Protein AF-0000000074027059 (afdb_homodimer)

Radius of gyration: 12.78 Å; Cα contacts (8 Å, |Δi|>4): 153; chains: 2; bounding box: 21×34×30 Å

Foldseek 3Di:
DDPPVQKDWDDDPLDIDIDGHDDPDDDPVSVVVSVVVVVVRVCCSPPVD/DDPPVQKDWDDDPLDIDIDGHDDPDDDPVSVVVSVVVVVVSVCCSPPVD

Organism: NCBI:txid312168

pLDDT: mean 86.89, std 13.3, range [40.19, 96.88]

Sequence (98 aa):
MTKESNVVYDVSNKVGWIKLNRPQALNAWIVNIELDSFFKVMFFILFRTMTKESNVVYDVSNKVGWIKLNRPQALNAWIVNIELDSFFKVMFFILFRT

Solvent-accessible surface area (backbone atoms only — not comparable to full-atom values): 5583 Å² total; per-residue (Å²): 119,70,78,56,87,43,40,43,62,50,79,54,97,48,29,24,39,39,38,37,40,52,61,96,65,96,41,75,64,58,53,50,51,49,50,50,50,52,51,51,43,52,46,42,36,70,65,74,88,114,63,78,52,88,45,37,40,51,50,78,54,98,48,31,24,39,39,38,39,41,53,63,96,64,96,42,74,65,58,53,49,50,49,49,51,51,50,52,51,44,50,46,41,36,70,64,73,88

Structure (mmCIF, N/CA/C/O backbone):
data_AF-0000000074027059-model_v1
#
loop_
_entity.id
_entity.type
_entity.pdbx_description
1 polymer 'Enoyl-CoA hydratase/isomerase'
#
loop_
_atom_site.group_PDB
_atom_site.id
_atom_site.type_symbol
_atom_site.label_atom_id
_atom_site.label_alt_id
_atom_site.label_comp_id
_atom_site.label_asym_id
_atom_site.label_entity_id
_atom_site.label_seq_id
_atom_site.pdbx_PDB_ins_code
_atom_site.Cartn_x
_atom_site.Cartn_y
_atom_site.Cartn_z
_atom_site.occupancy
_atom_site.B_iso_or_equiv
_atom_site.auth_seq_id
_atom_site.auth_comp_id
_atom_site.auth_asym_id
_atom_site.auth_atom_id
_atom_site.pdbx_PDB_model_num
ATOM 1 N N . MET A 1 1 ? -5.023 -6.348 14.164 1 40.19 1 MET A N 1
ATOM 2 C CA . MET A 1 1 ? -5.676 -5.211 13.516 1 40.19 1 MET A CA 1
ATOM 3 C C . MET A 1 1 ? -5.133 -3.891 14.062 1 40.19 1 MET A C 1
ATOM 5 O O . MET A 1 1 ? -5.188 -3.643 15.266 1 40.19 1 MET A O 1
ATOM 9 N N . THR A 1 2 ? -4 -3.459 13.617 1 48 2 THR A N 1
ATOM 10 C CA . THR A 1 2 ? -3.271 -2.369 14.258 1 48 2 THR A CA 1
ATOM 11 C C . THR A 1 2 ? -4.133 -1.112 14.336 1 48 2 THR A C 1
ATOM 13 O O . THR A 1 2 ? -4.977 -0.875 13.461 1 48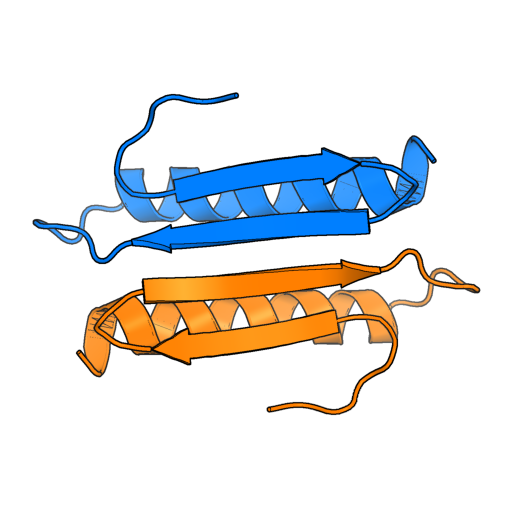 2 THR A O 1
ATOM 16 N N . LYS A 1 3 ? -4.422 -0.571 15.523 1 49.94 3 LYS A N 1
ATOM 17 C CA . LYS A 1 3 ? -5.102 0.637 15.977 1 49.94 3 LYS A CA 1
ATOM 18 C C . LYS A 1 3 ? -4.496 1.884 15.344 1 49.94 3 LYS A C 1
ATOM 20 O O . LYS A 1 3 ? -4.762 3.004 15.781 1 49.94 3 LYS A O 1
ATOM 25 N N . GLU A 1 4 ? -3.316 1.853 14.586 1 57.78 4 GLU A N 1
ATOM 26 C CA . GLU A 1 4 ? -2.768 3.18 14.336 1 57.78 4 GLU A CA 1
ATOM 27 C C . GLU A 1 4 ? -3.689 3.992 13.422 1 57.78 4 GLU A C 1
ATOM 29 O O . GLU A 1 4 ? -4.211 3.471 12.438 1 57.78 4 GLU A O 1
ATOM 34 N N . SER A 1 5 ? -4.23 5.125 13.875 1 75.38 5 SER A N 1
ATOM 35 C CA . SER A 1 5 ? -5.312 5.98 13.398 1 75.38 5 SER A CA 1
ATOM 36 C C . SER A 1 5 ? -5.113 6.348 11.93 1 75.38 5 SER A C 1
ATOM 38 O O . SER A 1 5 ? -6.082 6.574 11.203 1 75.38 5 SER A O 1
ATOM 40 N N . ASN A 1 6 ? -3.807 6.18 11.359 1 89.25 6 ASN A N 1
ATOM 41 C CA . ASN A 1 6 ? -3.598 6.703 10.008 1 89.25 6 ASN A CA 1
ATOM 42 C C . ASN A 1 6 ? -3.68 5.598 8.961 1 89.25 6 ASN A C 1
ATOM 44 O O . ASN A 1 6 ? -3.764 5.875 7.766 1 89.25 6 ASN A O 1
ATOM 48 N N . VAL A 1 7 ? -3.641 4.312 9.445 1 93.12 7 VAL A N 1
ATOM 49 C CA . VAL A 1 7 ? -3.688 3.191 8.508 1 93.12 7 VAL A CA 1
ATOM 50 C C . VAL A 1 7 ? -4.445 2.025 9.141 1 93.12 7 VAL A C 1
ATOM 52 O O . VAL A 1 7 ? -4.23 1.693 10.305 1 93.12 7 VAL A O 1
ATOM 55 N N . VAL A 1 8 ? -5.32 1.466 8.461 1 93.81 8 VAL A N 1
ATOM 56 C CA . VAL A 1 8 ? -6.047 0.252 8.82 1 93.81 8 VAL A CA 1
ATOM 57 C C . VAL A 1 8 ? -5.965 -0.755 7.672 1 93.81 8 VAL A C 1
ATOM 59 O O . VAL A 1 8 ? -6.07 -0.382 6.504 1 93.81 8 VAL A O 1
ATOM 62 N N . TYR A 1 9 ? -5.695 -2.088 7.973 1 95.69 9 TYR A N 1
ATOM 63 C CA . TYR A 1 9 ? -5.668 -3.096 6.918 1 95.69 9 TYR A CA 1
ATOM 64 C C . TYR A 1 9 ? -6.348 -4.383 7.375 1 95.69 9 TYR A C 1
ATOM 66 O O . TYR A 1 9 ? -6.504 -4.613 8.578 1 95.69 9 TYR A O 1
ATOM 74 N N . ASP A 1 10 ? -6.781 -5.117 6.402 1 93.44 10 ASP A N 1
ATOM 75 C CA . ASP A 1 10 ? -7.395 -6.422 6.629 1 93.44 10 ASP A CA 1
ATOM 76 C C . ASP A 1 10 ? -7.074 -7.387 5.488 1 93.44 10 ASP A C 1
ATOM 78 O O . ASP A 1 10 ? -6.863 -6.961 4.352 1 93.44 10 ASP A O 1
ATOM 82 N N . VAL A 1 11 ? -6.98 -8.742 5.898 1 93.81 11 VAL A N 1
ATOM 83 C CA . VAL A 1 11 ? -6.805 -9.797 4.906 1 93.81 11 VAL A CA 1
ATOM 84 C C . VAL A 1 11 ? -7.863 -10.883 5.105 1 93.81 11 VAL A C 1
ATOM 86 O O . VAL A 1 11 ? -7.957 -11.477 6.184 1 93.81 11 VAL A O 1
ATOM 89 N N . SER A 1 12 ? -8.664 -10.961 4.039 1 91.81 12 SER A N 1
ATOM 90 C CA . SER A 1 12 ? -9.695 -11.984 4.094 1 91.81 12 SER A CA 1
ATOM 91 C C . SER A 1 12 ? -9.906 -12.633 2.73 1 91.81 12 SER A C 1
ATOM 93 O O . SER A 1 12 ? -9.93 -11.945 1.708 1 91.81 12 SER A O 1
ATOM 95 N N . ASN A 1 13 ? -10.188 -14.055 2.648 1 90.19 13 ASN A N 1
ATOM 96 C CA . ASN A 1 13 ? -10.492 -14.789 1.428 1 90.19 13 ASN A CA 1
ATOM 97 C C . ASN A 1 13 ? -9.508 -14.453 0.311 1 90.19 13 ASN A C 1
ATOM 99 O O . ASN A 1 13 ? -9.914 -14.195 -0.824 1 90.19 13 ASN A O 1
ATOM 103 N N . LYS A 1 14 ? -8.234 -14.25 0.585 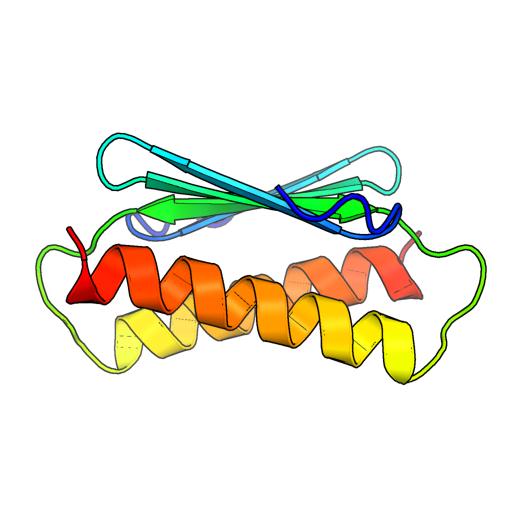1 88.5 14 LYS A N 1
ATOM 104 C CA . LYS A 1 14 ? -7.172 -14 -0.385 1 88.5 14 LYS A CA 1
ATOM 105 C C . LYS A 1 14 ? -7.254 -12.586 -0.94 1 88.5 14 LYS A C 1
ATOM 107 O O . LYS A 1 14 ? -6.832 -12.328 -2.07 1 88.5 14 LYS A O 1
ATOM 112 N N . VAL A 1 15 ? -7.961 -11.812 -0.234 1 94.06 15 VAL A N 1
ATOM 113 C CA . VAL A 1 15 ? -8.078 -10.406 -0.621 1 94.06 15 VAL A CA 1
ATOM 114 C C . VAL A 1 15 ? -7.527 -9.516 0.492 1 94.06 15 VAL A C 1
ATOM 116 O O . VAL A 1 15 ? -7.824 -9.734 1.67 1 94.06 15 VAL A O 1
ATOM 119 N N . GLY A 1 16 ? -6.637 -8.594 0.115 1 96 16 GLY A N 1
ATOM 120 C CA . GLY A 1 16 ? -6.102 -7.613 1.051 1 96 16 GLY A CA 1
ATOM 121 C C . GLY A 1 16 ? -6.699 -6.23 0.877 1 96 16 GLY A C 1
ATOM 122 O O . GLY A 1 16 ? -6.859 -5.754 -0.248 1 96 16 GLY A O 1
ATOM 123 N N . TRP A 1 17 ? -7.051 -5.617 2.084 1 96.19 17 TRP A N 1
ATOM 124 C CA . TRP A 1 17 ? -7.574 -4.254 2.098 1 96.19 17 TRP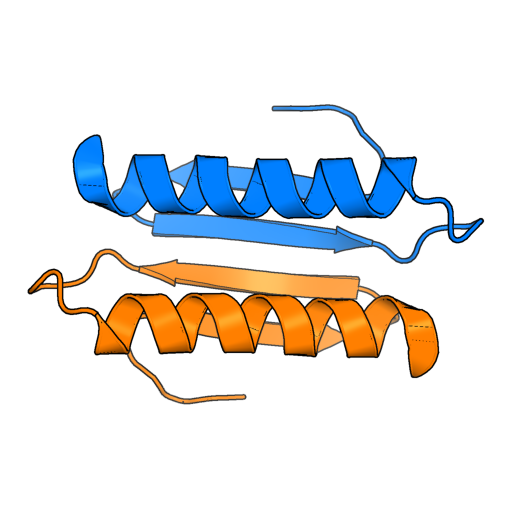 A CA 1
ATOM 125 C C . TRP A 1 17 ? -6.695 -3.342 2.943 1 96.19 17 TRP A C 1
ATOM 127 O O . TRP A 1 17 ? -6.254 -3.727 4.031 1 96.19 17 TRP A O 1
ATOM 137 N N . ILE A 1 18 ? -6.418 -2.139 2.348 1 96.81 18 ILE A N 1
ATOM 138 C CA . ILE A 1 18 ? -5.672 -1.14 3.102 1 96.81 18 ILE A CA 1
ATOM 139 C C . ILE A 1 18 ? -6.387 0.206 3.027 1 96.81 18 ILE A C 1
ATOM 141 O O . ILE A 1 18 ? -6.746 0.667 1.942 1 96.81 18 ILE A O 1
ATOM 145 N N . LYS A 1 19 ? -6.605 0.765 4.199 1 96.88 19 LYS A N 1
ATOM 146 C CA . LYS A 1 19 ? -7.172 2.105 4.309 1 96.88 19 LYS A CA 1
ATOM 147 C C . LYS A 1 19 ? -6.148 3.094 4.859 1 96.88 19 LYS A C 1
ATOM 149 O O . LYS A 1 19 ? -5.547 2.85 5.906 1 96.88 19 LYS A O 1
ATOM 154 N N . LEU A 1 20 ? -6.004 4.203 4.176 1 95.44 20 LEU A N 1
ATOM 155 C CA . LEU A 1 20 ? -5.098 5.262 4.602 1 95.44 20 LEU A CA 1
ATOM 156 C C . LEU A 1 20 ? -5.867 6.539 4.926 1 95.44 20 LEU A C 1
ATOM 158 O O . LEU A 1 20 ? -6.633 7.035 4.09 1 95.44 20 LEU A O 1
ATOM 162 N N . ASN A 1 21 ? -5.652 6.973 6.082 1 93.19 21 ASN A N 1
ATOM 163 C CA . ASN A 1 21 ? -6.238 8.25 6.477 1 93.19 21 ASN A CA 1
ATOM 164 C C . ASN A 1 21 ? -5.211 9.375 6.426 1 93.19 21 ASN A C 1
ATOM 166 O O . ASN A 1 21 ? -4.02 9.148 6.633 1 93.19 21 ASN A O 1
ATOM 170 N N . ARG A 1 22 ? -5.773 10.516 6.203 1 89.44 22 ARG A N 1
ATOM 171 C CA . ARG A 1 22 ? -4.867 11.656 6.184 1 89.44 22 ARG A CA 1
ATOM 172 C C . ARG A 1 22 ? -4.328 11.953 7.582 1 89.44 22 ARG A C 1
ATOM 174 O O . ARG A 1 22 ? -5.098 12.203 8.508 1 89.44 22 ARG A O 1
ATOM 181 N N . PRO A 1 23 ? -3.027 12.008 7.582 1 83.56 23 PRO A N 1
ATOM 182 C CA . PRO A 1 23 ? -2.451 12.266 8.906 1 83.56 23 PRO A CA 1
ATOM 183 C C . PRO A 1 23 ? -2.504 13.75 9.289 1 83.56 23 PRO A C 1
ATOM 185 O O . PRO A 1 23 ? -2.57 14.609 8.406 1 83.56 23 PRO A O 1
ATOM 188 N N . GLN A 1 24 ? -2.623 13.969 10.664 1 81.56 24 GLN A N 1
ATOM 189 C CA . GLN A 1 24 ? -2.605 15.352 11.133 1 81.56 24 GLN A CA 1
ATOM 190 C C . GLN A 1 24 ? -1.243 15.992 10.883 1 81.56 24 GLN A C 1
ATOM 192 O O . GLN A 1 24 ? -1.159 17.188 10.602 1 81.56 24 GLN A O 1
ATOM 197 N N . ALA A 1 25 ? -0.13 15.195 11.055 1 79.75 25 ALA A N 1
ATOM 198 C CA . ALA A 1 25 ? 1.238 15.648 10.805 1 79.75 25 ALA A CA 1
ATOM 199 C C . ALA A 1 25 ? 2.006 14.625 9.969 1 79.75 25 ALA A C 1
ATOM 201 O O . ALA A 1 25 ? 1.783 13.422 10.086 1 79.75 25 ALA A O 1
ATOM 202 N N . LEU A 1 26 ? 2.721 15.242 8.961 1 77.06 26 LEU A N 1
ATOM 203 C CA . LEU A 1 26 ? 3.576 14.367 8.172 1 77.06 26 LEU A CA 1
ATOM 204 C C . LEU A 1 26 ? 4.855 14.031 8.93 1 77.06 26 LEU A C 1
ATOM 206 O O . LEU A 1 26 ? 5.645 14.922 9.25 1 77.06 26 LEU A O 1
ATOM 210 N N . ASN A 1 27 ? 4.855 12.938 9.469 1 85.31 27 ASN A N 1
ATOM 211 C CA . ASN A 1 27 ? 6.062 12.43 10.117 1 85.31 27 ASN A CA 1
ATOM 212 C C . ASN A 1 27 ? 6.512 11.109 9.508 1 85.31 27 ASN A C 1
ATOM 214 O O . ASN A 1 27 ? 5.695 10.336 9 1 85.31 27 ASN A O 1
ATOM 218 N N . ALA A 1 28 ? 7.934 11.031 9.492 1 89.44 28 ALA A N 1
ATOM 219 C CA . ALA A 1 28 ? 8.516 9.852 8.867 1 89.44 28 ALA A CA 1
ATOM 220 C C . ALA A 1 28 ? 7.98 8.57 9.5 1 89.44 28 ALA A C 1
ATOM 222 O O . ALA A 1 28 ? 7.93 7.523 8.852 1 89.44 28 ALA A O 1
ATOM 223 N N . TRP A 1 29 ? 7.559 8.672 10.664 1 89.56 29 TRP A N 1
ATOM 224 C CA . TRP A 1 29 ? 7.062 7.508 11.383 1 89.56 29 TRP A CA 1
ATOM 225 C C . TRP A 1 29 ? 5.758 7.004 10.773 1 89.56 29 TRP A C 1
ATOM 227 O O . TRP A 1 29 ? 5.586 5.801 10.562 1 89.56 29 TRP A O 1
ATOM 237 N N . ILE A 1 30 ? 4.926 7.977 10.414 1 88.12 30 ILE A N 1
ATOM 238 C CA . ILE A 1 30 ? 3.629 7.633 9.844 1 88.12 30 ILE A CA 1
ATOM 239 C C . ILE A 1 30 ? 3.828 6.953 8.492 1 88.12 30 ILE A C 1
ATOM 241 O O . ILE A 1 30 ? 3.238 5.902 8.219 1 88.12 30 ILE A O 1
ATOM 245 N N . VAL A 1 31 ? 4.73 7.434 7.762 1 89.25 31 VAL A N 1
ATOM 246 C CA . VAL A 1 31 ? 5.027 6.883 6.445 1 89.25 31 VAL A CA 1
ATOM 247 C C . VAL A 1 31 ? 5.566 5.461 6.59 1 89.25 31 VAL A C 1
ATOM 249 O O . VAL A 1 31 ? 5.191 4.566 5.828 1 89.25 31 VAL A O 1
ATOM 252 N N . ASN A 1 32 ? 6.414 5.336 7.562 1 92.69 32 ASN A N 1
ATOM 253 C CA . ASN A 1 32 ? 6.992 4.02 7.801 1 92.69 32 ASN A CA 1
ATOM 254 C C . ASN A 1 32 ? 5.918 2.994 8.164 1 92.69 32 ASN A C 1
ATOM 256 O O . ASN A 1 32 ? 5.961 1.854 7.699 1 92.69 32 ASN A O 1
ATOM 260 N N . ILE A 1 33 ? 5.035 3.459 8.945 1 92.5 33 ILE A N 1
ATOM 261 C CA . ILE A 1 33 ? 3.969 2.561 9.375 1 92.5 33 ILE A CA 1
ATOM 262 C C . ILE A 1 33 ? 3.1 2.18 8.172 1 92.5 33 ILE A C 1
ATOM 264 O O . ILE A 1 33 ? 2.725 1.016 8.016 1 92.5 33 ILE A O 1
ATOM 268 N N . GLU A 1 34 ? 2.801 3.154 7.32 1 94.56 34 GLU A N 1
ATOM 269 C CA . GLU A 1 34 ? 1.99 2.893 6.137 1 94.56 34 GLU A CA 1
ATOM 270 C C . GLU A 1 34 ? 2.686 1.914 5.195 1 94.56 34 GLU A C 1
ATOM 272 O O . GLU A 1 34 ? 2.066 0.97 4.699 1 94.56 34 GLU A O 1
ATOM 277 N N . LEU A 1 35 ? 3.934 2.072 5.059 1 95.19 35 LEU A N 1
ATOM 278 C CA . LEU A 1 35 ? 4.719 1.188 4.203 1 95.19 35 LEU A CA 1
ATOM 279 C C . LEU A 1 35 ? 4.766 -0.223 4.777 1 95.19 35 LEU A C 1
ATOM 281 O O . LEU A 1 35 ? 4.566 -1.2 4.051 1 95.19 35 LEU A O 1
ATOM 285 N N . ASP A 1 36 ? 5.02 -0.325 5.965 1 96.12 36 ASP A N 1
ATOM 286 C CA . ASP A 1 36 ? 5.086 -1.621 6.633 1 96.12 36 ASP A CA 1
ATOM 287 C C . ASP A 1 36 ? 3.764 -2.373 6.512 1 96.12 36 ASP A C 1
ATOM 289 O O . ASP A 1 36 ? 3.75 -3.57 6.219 1 96.12 36 ASP A O 1
ATOM 293 N N . SER A 1 37 ? 2.693 -1.6 6.68 1 95.75 37 SER A N 1
ATOM 294 C CA . SER A 1 37 ? 1.366 -2.201 6.586 1 95.75 37 SER A CA 1
ATOM 295 C C . SER A 1 37 ? 1.092 -2.711 5.176 1 95.75 37 SER A C 1
ATOM 297 O O . SER A 1 37 ? 0.541 -3.801 5 1 95.75 37 SER A O 1
ATOM 299 N N . PHE A 1 38 ? 1.567 -1.948 4.156 1 96.44 38 PHE A N 1
ATOM 300 C CA . PHE A 1 38 ? 1.434 -2.346 2.758 1 96.44 38 PHE A CA 1
ATOM 301 C C . PHE A 1 38 ? 2.189 -3.643 2.49 1 96.44 38 PHE A C 1
ATOM 303 O O . PHE A 1 38 ? 1.638 -4.578 1.909 1 96.44 38 PHE A O 1
ATOM 310 N N . PHE A 1 39 ? 3.342 -3.787 2.986 1 96.5 39 PHE A N 1
ATOM 311 C CA . PHE A 1 39 ? 4.168 -4.961 2.738 1 96.5 39 PHE A CA 1
ATOM 312 C C . PHE A 1 39 ? 3.621 -6.176 3.48 1 96.5 39 PHE A C 1
ATOM 314 O O . PHE A 1 39 ? 3.678 -7.297 2.973 1 96.5 39 PHE A O 1
ATOM 321 N N . LYS A 1 40 ? 3.131 -5.875 4.66 1 95.56 40 LYS A N 1
ATOM 322 C CA . LYS A 1 40 ? 2.525 -6.965 5.418 1 95.56 40 LYS A CA 1
ATOM 323 C C . LYS A 1 40 ? 1.329 -7.555 4.676 1 95.56 40 LYS A C 1
ATOM 325 O O . LYS A 1 40 ? 1.196 -8.773 4.57 1 95.56 40 LYS A O 1
ATOM 330 N N . VAL A 1 41 ? 0.471 -6.711 4.141 1 96.12 41 VAL A N 1
ATOM 331 C CA . VAL A 1 41 ? -0.713 -7.145 3.404 1 96.12 41 VAL A CA 1
ATOM 332 C C . VAL A 1 41 ? -0.292 -7.867 2.127 1 96.12 41 VAL A C 1
ATOM 334 O O . VAL A 1 41 ? -0.83 -8.93 1.801 1 96.12 41 VAL A O 1
ATOM 337 N N . MET A 1 42 ? 0.734 -7.309 1.436 1 94.88 42 MET A N 1
ATOM 338 C CA . MET A 1 42 ? 1.259 -7.93 0.222 1 94.88 42 MET A CA 1
ATOM 339 C C . MET A 1 42 ? 1.796 -9.328 0.514 1 94.88 42 MET A C 1
ATOM 341 O O . MET A 1 42 ? 1.545 -10.266 -0.246 1 94.88 42 MET A O 1
ATOM 345 N N . PHE A 1 43 ? 2.461 -9.438 1.575 1 93.81 43 PHE A N 1
ATOM 346 C CA . PHE A 1 43 ? 3.072 -10.711 1.96 1 93.81 43 PHE A CA 1
ATOM 347 C C . PHE A 1 43 ? 2.006 -11.766 2.219 1 93.81 43 PHE A C 1
ATOM 349 O O . PHE A 1 43 ? 2.145 -12.914 1.791 1 93.81 43 PHE A O 1
ATOM 356 N N . PHE A 1 44 ? 1.009 -11.328 2.896 1 93.56 44 PHE A N 1
ATOM 357 C CA . PHE A 1 44 ? -0.054 -12.266 3.238 1 93.56 44 PHE A CA 1
ATOM 358 C C . PHE A 1 44 ? -0.75 -12.773 1.982 1 93.56 44 PHE A C 1
ATOM 360 O O . PHE A 1 44 ? -1.05 -13.961 1.871 1 93.56 44 PHE A O 1
ATOM 367 N N . ILE A 1 45 ? -0.944 -11.891 1.036 1 91.88 45 ILE A N 1
ATOM 368 C CA . ILE A 1 45 ? -1.669 -12.211 -0.188 1 91.88 45 ILE A CA 1
ATOM 369 C C . ILE A 1 45 ? -0.819 -13.133 -1.063 1 91.88 45 ILE A C 1
ATOM 371 O O . ILE A 1 45 ? -1.344 -14.031 -1.72 1 91.88 45 ILE A O 1
ATOM 375 N N . LEU A 1 46 ? 0.477 -12.93 -1.048 1 87.25 46 LEU A N 1
ATOM 376 C CA . LEU A 1 46 ? 1.371 -13.656 -1.942 1 87.25 46 LEU A CA 1
ATOM 377 C 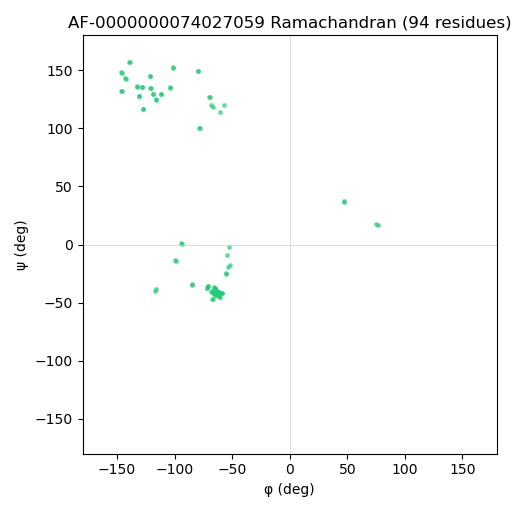C . LEU A 1 46 ? 1.747 -15.016 -1.351 1 87.25 46 LEU A C 1
ATOM 379 O O . LEU A 1 46 ? 1.894 -16 -2.082 1 87.25 46 LEU A O 1
ATOM 383 N N . PHE A 1 47 ? 1.862 -15.047 -0.071 1 85.88 47 PHE A N 1
ATOM 384 C CA . PHE A 1 47 ? 2.473 -16.25 0.472 1 85.88 47 PHE A CA 1
ATOM 385 C C . PHE A 1 47 ? 1.484 -17.016 1.349 1 85.88 47 PHE A C 1
ATOM 387 O O . PHE A 1 47 ? 1.694 -18.188 1.657 1 85.88 47 PHE A O 1
ATOM 394 N N . ARG A 1 48 ? 0.67 -16.359 2.119 1 73.69 48 ARG A N 1
ATOM 395 C CA . ARG A 1 48 ? -0.122 -17.078 3.113 1 73.69 48 ARG A CA 1
ATOM 396 C C . ARG A 1 48 ? -1.505 -17.422 2.57 1 73.69 48 ARG A C 1
ATOM 398 O O . ARG A 1 48 ? -2.348 -17.953 3.295 1 73.69 48 ARG A O 1
ATOM 405 N N . THR A 1 49 ? -1.724 -17.016 1.271 1 57 49 THR A N 1
ATOM 406 C CA . THR A 1 49 ? -2.939 -17.672 0.81 1 57 49 THR A CA 1
ATOM 407 C C . THR A 1 49 ? -2.605 -18.812 -0.157 1 57 49 THR A C 1
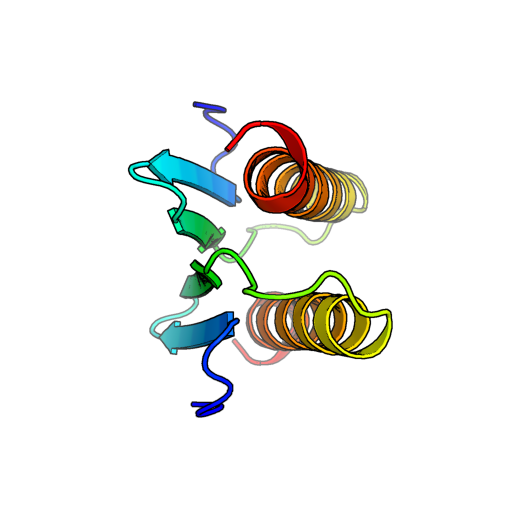ATOM 409 O O . THR A 1 49 ? -1.565 -18.781 -0.82 1 57 49 THR A O 1
ATOM 412 N N . MET B 1 1 ? -9.336 5.258 -11.633 1 44.09 1 MET B N 1
ATOM 413 C CA . MET B 1 1 ? -9.531 4 -10.914 1 44.09 1 MET B CA 1
ATOM 414 C C . MET B 1 1 ? -8.922 2.834 -11.688 1 44.09 1 MET B C 1
ATOM 416 O O . MET B 1 1 ? -9.258 2.615 -12.852 1 44.09 1 MET B O 1
ATOM 420 N N . THR B 1 2 ? -7.703 2.535 -11.523 1 49.28 2 THR B N 1
ATOM 421 C CA . THR B 1 2 ? -6.949 1.639 -12.391 1 49.28 2 THR B CA 1
ATOM 422 C C . THR B 1 2 ? -7.57 0.245 -12.406 1 49.28 2 THR B C 1
ATOM 424 O O . THR B 1 2 ? -8.109 -0.208 -11.391 1 49.28 2 THR B O 1
ATOM 427 N N . LYS B 1 3 ? -8.141 -0.267 -13.547 1 52.03 3 LYS B N 1
ATOM 428 C CA . LYS B 1 3 ? -8.711 -1.559 -13.922 1 52.03 3 LYS B CA 1
ATOM 429 C C . LYS B 1 3 ? -7.734 -2.693 -13.625 1 52.03 3 LYS B C 1
ATOM 431 O O . LYS B 1 3 ? -7.93 -3.822 -14.078 1 52.03 3 LYS B O 1
ATOM 436 N N . GLU B 1 4 ? -6.543 -2.541 -13.141 1 59.22 4 GLU B N 1
ATOM 437 C CA . GLU B 1 4 ? -5.703 -3.734 -13.133 1 59.22 4 GLU B CA 1
ATOM 438 C C . GLU B 1 4 ? -6.227 -4.773 -12.148 1 59.22 4 GLU B C 1
ATOM 440 O O . GLU B 1 4 ? -6.613 -4.434 -11.031 1 59.22 4 GLU B O 1
ATOM 445 N N . SER B 1 5 ? -6.57 -5.988 -12.633 1 76.88 5 SER B N 1
ATOM 446 C CA . SER B 1 5 ? -7.316 -7.059 -11.977 1 76.88 5 SER B CA 1
ATOM 447 C C . SER B 1 5 ? -6.695 -7.426 -10.633 1 76.88 5 SER B C 1
ATOM 449 O O . SER B 1 5 ? -7.398 -7.84 -9.711 1 76.88 5 SER B O 1
ATOM 451 N N . ASN B 1 6 ? -5.352 -7.078 -10.352 1 89.38 6 ASN B N 1
ATOM 452 C CA . ASN B 1 6 ? -4.727 -7.535 -9.117 1 89.38 6 ASN B CA 1
ATOM 453 C C . ASN B 1 6 ? -4.738 -6.445 -8.047 1 89.38 6 ASN B C 1
ATOM 455 O O . ASN B 1 6 ? -4.492 -6.723 -6.871 1 89.38 6 ASN B O 1
ATOM 459 N N . VAL B 1 7 ? -5.031 -5.195 -8.484 1 93.25 7 VAL B N 1
ATOM 460 C CA . VAL B 1 7 ? -5.035 -4.078 -7.539 1 93.25 7 VAL B CA 1
ATOM 461 C C . VAL B 1 7 ? -6.102 -3.064 -7.945 1 93.25 7 VAL B C 1
ATOM 463 O O . VAL B 1 7 ? -6.227 -2.721 -9.125 1 93.25 7 VAL B O 1
ATOM 466 N N . VAL B 1 8 ? -6.875 -2.643 -7.059 1 94 8 VAL B N 1
ATOM 467 C CA . VAL B 1 8 ? -7.855 -1.572 -7.207 1 94 8 VAL B CA 1
ATOM 468 C C . VAL B 1 8 ? -7.672 -0.544 -6.094 1 94 8 VAL B C 1
ATOM 470 O O . VAL B 1 8 ? -7.438 -0.907 -4.938 1 94 8 VAL B O 1
ATOM 473 N N . TYR B 1 9 ? -7.711 0.811 -6.422 1 95.75 9 TYR B N 1
ATOM 474 C CA . TYR B 1 9 ? -7.598 1.826 -5.379 1 95.75 9 TYR B CA 1
ATOM 475 C C . TYR B 1 9 ? -8.562 2.977 -5.633 1 95.75 9 TYR B C 1
ATOM 477 O O . TYR B 1 9 ? -9.039 3.158 -6.754 1 95.75 9 TYR B O 1
ATOM 485 N N . ASP B 1 10 ? -8.875 3.656 -4.566 1 93.31 10 ASP B N 1
ATOM 486 C CA . ASP B 1 10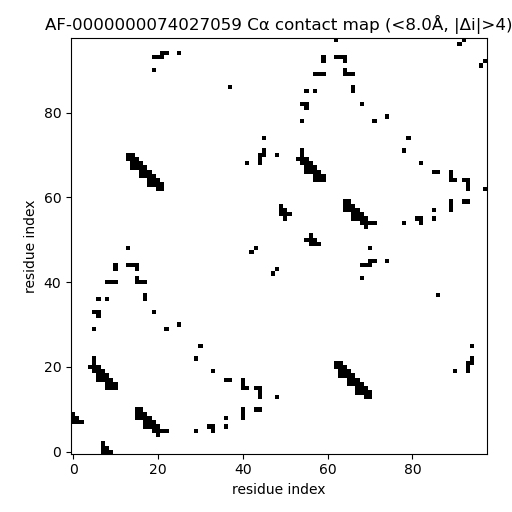 ? -9.734 4.836 -4.613 1 93.31 10 ASP B CA 1
ATOM 487 C C . ASP B 1 10 ? -9.312 5.863 -3.564 1 93.31 10 ASP B C 1
ATOM 489 O O . ASP B 1 10 ? -8.766 5.504 -2.521 1 93.31 10 ASP B O 1
ATOM 493 N N . VAL B 1 11 ? -9.531 7.219 -3.953 1 93.62 11 VAL B N 1
ATOM 494 C CA . VAL B 1 11 ? -9.297 8.305 -3.012 1 93.62 11 VAL B CA 1
ATOM 495 C C . VAL B 1 11 ? -10.539 9.195 -2.93 1 93.62 11 VAL B C 1
ATOM 497 O O . VAL B 1 11 ? -10.984 9.742 -3.939 1 93.62 11 VAL B O 1
ATOM 500 N N . SER B 1 12 ? -11.062 9.18 -1.719 1 91.31 12 SER B N 1
ATOM 501 C CA . SER B 1 12 ? -12.234 10.016 -1.503 1 91.31 12 SER B CA 1
ATOM 502 C C . SER B 1 12 ? -12.219 10.648 -0.115 1 91.31 12 SER B C 1
ATOM 504 O O . SER B 1 12 ? -11.883 9.984 0.87 1 91.31 12 SER B O 1
ATOM 506 N N . ASN B 1 13 ? -12.703 11.984 0.056 1 90.06 13 ASN B N 1
ATOM 507 C CA . ASN B 1 13 ? -12.82 12.688 1.329 1 90.06 13 ASN B CA 1
ATOM 508 C C . ASN B 1 13 ? -11.555 12.547 2.172 1 90.06 13 ASN B C 1
ATOM 510 O O . ASN B 1 13 ? -11.633 12.25 3.365 1 90.06 13 ASN B O 1
ATOM 514 N N . LYS B 1 14 ? -10.375 12.531 1.604 1 88.38 14 LYS B N 1
ATOM 515 C CA . LYS B 1 14 ? -9.086 12.484 2.289 1 88.38 14 LYS B CA 1
ATOM 516 C C . LYS B 1 14 ? -8.797 11.078 2.814 1 88.38 14 LYS B C 1
ATOM 518 O O . LYS B 1 14 ? -8.078 10.922 3.803 1 88.38 14 LYS B O 1
ATOM 523 N N . VAL B 1 15 ? -9.523 10.188 2.279 1 93.88 15 VAL B N 1
ATOM 524 C CA . VAL B 1 15 ? -9.305 8.797 2.654 1 93.88 15 VAL B CA 1
ATOM 525 C C . VAL B 1 15 ? -8.891 7.988 1.427 1 93.88 15 VAL B C 1
ATOM 527 O O . VAL B 1 15 ? -9.484 8.133 0.355 1 93.88 15 VAL B O 1
ATOM 530 N N . GLY B 1 16 ? -7.793 7.234 1.571 1 95.88 16 GLY B N 1
ATOM 531 C CA . GLY B 1 16 ? -7.34 6.34 0.518 1 95.88 16 GLY B CA 1
ATOM 532 C C . GLY B 1 16 ? -7.641 4.879 0.802 1 95.88 16 GLY B C 1
ATOM 533 O O . GLY B 1 16 ? -7.438 4.406 1.922 1 95.88 16 GLY B O 1
ATOM 534 N N . TRP B 1 17 ? -8.172 4.191 -0.303 1 96.12 17 TRP B N 1
ATOM 535 C CA . 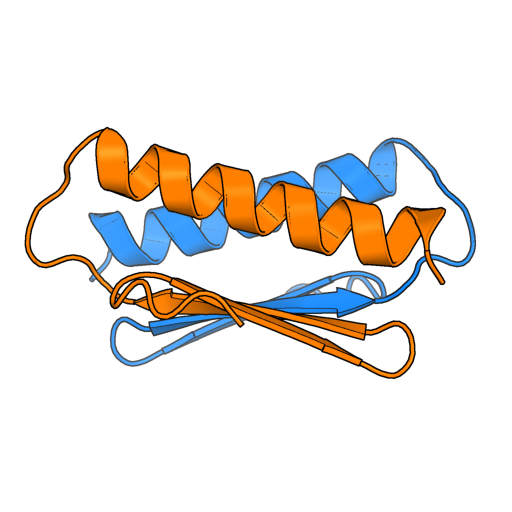TRP B 1 17 ? -8.453 2.762 -0.217 1 96.12 17 TRP B CA 1
ATOM 536 C C . TRP B 1 17 ? -7.66 1.99 -1.268 1 96.12 17 TRP B C 1
ATOM 538 O O . TRP B 1 17 ? -7.562 2.42 -2.42 1 96.12 17 TRP B O 1
ATOM 548 N N . ILE B 1 18 ? -7.055 0.864 -0.782 1 96.88 18 ILE B N 1
ATOM 549 C CA . ILE B 1 18 ? -6.355 -0.015 -1.712 1 96.88 18 ILE B CA 1
ATOM 550 C C . ILE B 1 18 ? -6.801 -1.459 -1.494 1 96.88 18 ILE B C 1
ATOM 552 O O . ILE B 1 18 ? -6.812 -1.947 -0.362 1 96.88 18 ILE B O 1
ATOM 556 N N . LYS B 1 19 ? -7.207 -2.072 -2.592 1 96.81 19 LYS B N 1
ATOM 557 C CA . LYS B 1 19 ? -7.555 -3.49 -2.588 1 96.81 19 LYS B CA 1
ATOM 558 C C . LYS B 1 19 ? -6.547 -4.305 -3.393 1 96.81 19 LYS B C 1
ATOM 560 O O . LYS B 1 19 ? -6.266 -3.986 -4.551 1 96.81 19 LYS B O 1
ATOM 565 N N . LEU B 1 20 ? -6.047 -5.363 -2.777 1 95.44 20 LEU B N 1
ATOM 566 C CA . LEU B 1 20 ? -5.109 -6.266 -3.434 1 95.44 20 LEU B CA 1
ATOM 567 C C . LEU B 1 20 ? -5.711 -7.66 -3.588 1 95.44 20 LEU B C 1
ATOM 569 O O . LEU B 1 20 ? -6.156 -8.258 -2.607 1 95.44 20 LEU B O 1
ATOM 573 N N . ASN B 1 21 ? -5.707 -8.078 -4.789 1 93.31 21 ASN B N 1
ATOM 574 C CA . ASN B 1 21 ? -6.152 -9.438 -5.059 1 93.31 21 ASN B CA 1
ATOM 575 C C . ASN B 1 21 ? -4.973 -10.383 -5.277 1 93.31 21 ASN B C 1
ATOM 577 O O . ASN B 1 21 ? -3.916 -9.961 -5.746 1 93.31 21 ASN B O 1
ATOM 581 N N . ARG B 1 22 ? -5.266 -11.594 -4.941 1 89.44 22 ARG B N 1
ATOM 582 C CA . ARG B 1 22 ? -4.207 -12.57 -5.168 1 89.44 22 ARG B CA 1
ATOM 583 C C . ARG B 1 22 ? -3.979 -12.797 -6.656 1 89.44 22 ARG B C 1
ATOM 585 O O . ARG B 1 22 ? -4.898 -13.188 -7.379 1 89.44 22 ARG B O 1
ATOM 592 N N . PRO B 1 23 ? -2.736 -12.641 -6.973 1 83.5 23 PRO B N 1
ATOM 593 C CA . PRO B 1 23 ? -2.461 -12.828 -8.398 1 83.5 23 PRO B CA 1
ATOM 594 C C . PRO B 1 23 ? -2.369 -14.305 -8.789 1 83.5 23 PRO B C 1
ATOM 596 O O . PRO B 1 23 ? -2.086 -15.156 -7.941 1 83.5 23 PRO B O 1
ATOM 599 N N . GLN B 1 24 ? -2.789 -14.578 -10.117 1 81.56 24 GLN B N 1
ATOM 600 C CA . GLN B 1 24 ? -2.664 -15.945 -10.602 1 81.56 24 GLN B CA 1
ATOM 601 C C . GLN B 1 24 ? -1.199 -16.359 -10.703 1 81.56 24 GLN B C 1
ATOM 603 O O . GLN B 1 24 ? -0.859 -17.516 -10.461 1 81.56 24 GLN B O 1
ATOM 608 N N . ALA B 1 25 ? -0.3 -15.391 -11.102 1 80.19 25 ALA B N 1
ATOM 609 C CA . ALA B 1 25 ? 1.141 -15.609 -11.195 1 80.19 25 ALA B CA 1
ATOM 610 C C . ALA B 1 25 ? 1.914 -14.469 -10.539 1 80.19 25 ALA B C 1
ATOM 612 O O . ALA B 1 25 ? 1.479 -13.32 -10.578 1 80.19 25 ALA B O 1
ATOM 613 N N . LEU B 1 26 ? 2.943 -14.945 -9.766 1 77.12 26 LEU B N 1
ATOM 614 C CA . LEU B 1 26 ? 3.811 -13.922 -9.188 1 77.12 26 LEU B CA 1
ATOM 615 C C . LEU B 1 26 ? 4.801 -13.398 -10.219 1 77.12 26 LEU B C 1
ATOM 617 O O . LEU B 1 26 ? 5.625 -14.156 -10.734 1 77.12 26 LEU B O 1
ATOM 621 N N . ASN B 1 27 ? 4.492 -12.32 -10.719 1 85.56 27 ASN B N 1
ATOM 622 C CA . ASN B 1 27 ? 5.41 -11.641 -11.625 1 85.56 27 ASN B CA 1
ATOM 623 C C . ASN B 1 27 ? 5.773 -10.25 -11.109 1 85.56 27 ASN B C 1
ATOM 625 O O . ASN B 1 27 ? 4.984 -9.617 -10.398 1 85.56 27 ASN B O 1
ATOM 629 N N . ALA B 1 28 ? 7.113 -9.953 -11.43 1 89.56 28 ALA B N 1
ATOM 630 C CA . ALA B 1 28 ? 7.633 -8.68 -10.938 1 89.56 28 ALA B CA 1
ATOM 631 C C . ALA B 1 28 ? 6.758 -7.512 -11.391 1 89.56 28 ALA B C 1
ATOM 633 O O . ALA B 1 28 ? 6.691 -6.48 -10.719 1 89.56 28 ALA B O 1
ATOM 634 N N . TRP B 1 29 ? 6.105 -7.699 -12.43 1 90 29 TRP B N 1
ATOM 635 C CA . TRP B 1 29 ? 5.27 -6.641 -12.977 1 90 29 TRP B CA 1
ATOM 636 C C . TRP B 1 29 ? 4.082 -6.352 -12.062 1 90 29 TRP B C 1
ATOM 638 O O . TRP B 1 29 ? 3.77 -5.191 -11.789 1 90 29 TRP B O 1
ATOM 648 N N . ILE B 1 30 ? 3.541 -7.441 -11.531 1 88.31 30 ILE B N 1
ATOM 649 C CA . ILE B 1 30 ? 2.381 -7.312 -10.656 1 88.31 30 ILE B CA 1
ATOM 650 C C . ILE B 1 30 ? 2.779 -6.582 -9.375 1 88.31 30 ILE B C 1
ATOM 652 O O . ILE B 1 30 ? 2.105 -5.641 -8.953 1 88.31 30 ILE B O 1
ATOM 656 N N . VAL B 1 31 ? 3.896 -6.887 -8.898 1 89.44 31 VAL B N 1
ATOM 657 C CA . VAL B 1 31 ? 4.402 -6.27 -7.676 1 89.44 31 VAL B CA 1
ATOM 658 C C . VAL B 1 31 ? 4.652 -4.781 -7.914 1 89.44 31 VAL B C 1
ATOM 660 O O . VAL B 1 31 ? 4.32 -3.945 -7.066 1 89.44 31 VAL B O 1
ATOM 663 N N . ASN B 1 32 ? 5.207 -4.539 -9.047 1 93 32 ASN B N 1
ATOM 664 C CA . ASN B 1 32 ? 5.488 -3.15 -9.383 1 93 32 ASN B CA 1
ATOM 665 C C . ASN B 1 32 ? 4.211 -2.318 -9.461 1 93 32 ASN B C 1
ATOM 667 O O . ASN B 1 32 ? 4.18 -1.179 -8.992 1 93 32 ASN B O 1
ATOM 671 N N . ILE B 1 33 ? 3.26 -2.926 -10.016 1 92.56 33 ILE B N 1
ATOM 672 C CA . ILE B 1 33 ? 1.992 -2.219 -10.164 1 92.56 33 ILE B CA 1
ATOM 673 C C . ILE B 1 33 ? 1.38 -1.967 -8.789 1 92.56 33 ILE B C 1
ATOM 675 O O . ILE B 1 33 ? 0.867 -0.877 -8.523 1 92.56 33 ILE B O 1
ATOM 679 N N . GLU B 1 34 ? 1.457 -2.961 -7.902 1 94.5 34 GLU B N 1
ATOM 680 C CA . GLU B 1 34 ? 0.919 -2.814 -6.555 1 94.5 34 GLU B CA 1
ATOM 681 C C . GLU B 1 34 ? 1.649 -1.718 -5.785 1 94.5 34 GLU B C 1
ATOM 683 O O . GLU B 1 34 ? 1.017 -0.875 -5.145 1 94.5 34 GLU B O 1
ATOM 688 N N . LEU B 1 35 ? 2.9 -1.67 -5.941 1 95.19 35 LEU B N 1
ATOM 689 C CA . LEU B 1 35 ? 3.713 -0.655 -5.277 1 95.19 35 LEU B CA 1
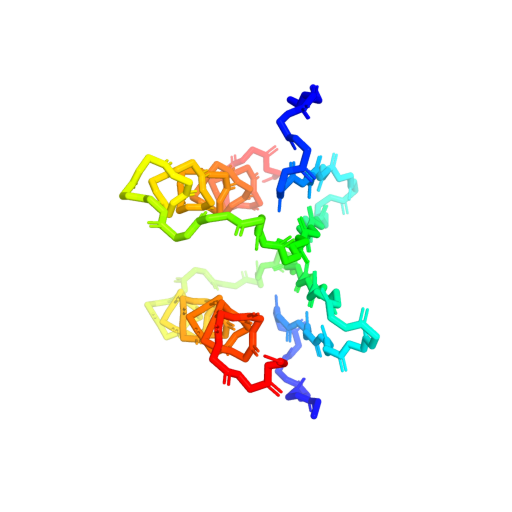ATOM 690 C C . LEU B 1 35 ? 3.393 0.735 -5.82 1 95.19 35 LEU B C 1
ATOM 692 O O . LEU B 1 35 ? 3.207 1.678 -5.047 1 95.19 35 LEU B O 1
ATOM 696 N N . ASP B 1 36 ? 3.342 0.859 -7.031 1 96.06 36 ASP B N 1
ATOM 697 C CA . ASP B 1 36 ? 3.037 2.137 -7.668 1 96.06 36 ASP B CA 1
ATOM 698 C C . ASP B 1 36 ? 1.676 2.662 -7.227 1 96.06 36 ASP B C 1
ATOM 700 O O . ASP B 1 36 ? 1.533 3.848 -6.918 1 96.06 36 ASP B O 1
ATOM 704 N N . SER B 1 37 ? 0.74 1.729 -7.164 1 95.69 37 SER B N 1
ATOM 705 C CA . SER B 1 37 ? -0.606 2.107 -6.75 1 95.69 37 SER B CA 1
ATOM 706 C C . SER B 1 37 ? -0.623 2.596 -5.305 1 95.69 37 SER B C 1
ATOM 708 O O . SER B 1 37 ? -1.286 3.584 -4.984 1 95.69 37 SER B O 1
ATOM 710 N N . PHE B 1 38 ? 0.196 1.929 -4.426 1 96.62 38 PHE B N 1
ATOM 711 C CA . PHE B 1 38 ? 0.329 2.326 -3.027 1 96.62 38 PHE B CA 1
ATOM 712 C C . PHE B 1 38 ? 0.901 3.734 -2.918 1 96.62 38 PHE B C 1
ATOM 714 O O . PHE B 1 38 ? 0.356 4.578 -2.201 1 96.62 38 PHE B O 1
ATOM 721 N N . PHE B 1 39 ? 1.862 4.062 -3.668 1 96.5 39 PHE B N 1
ATOM 722 C CA . PHE B 1 39 ? 2.52 5.363 -3.602 1 96.5 39 PHE B CA 1
ATOM 723 C C . PHE B 1 39 ? 1.62 6.453 -4.168 1 96.5 39 PHE B C 1
ATOM 725 O O . PHE B 1 39 ? 1.607 7.578 -3.662 1 96.5 39 PHE B O 1
ATOM 732 N N . LYS B 1 40 ? 0.919 6.078 -5.211 1 95.38 40 LYS B N 1
ATOM 733 C CA . LYS B 1 40 ? -0.021 7.035 -5.781 1 95.38 40 LYS B CA 1
ATOM 734 C C . LYS B 1 40 ? -1.084 7.438 -4.766 1 95.38 40 LYS B C 1
ATOM 736 O O . LYS B 1 40 ? -1.39 8.625 -4.613 1 95.38 40 LYS B O 1
ATOM 741 N N . VAL B 1 41 ? -1.644 6.461 -4.062 1 96.06 41 VAL B N 1
ATOM 742 C CA . VAL B 1 41 ? -2.674 6.711 -3.061 1 96.06 41 VAL B CA 1
ATOM 743 C C . VAL B 1 41 ? -2.086 7.516 -1.904 1 96.06 41 VAL B C 1
ATOM 745 O O . VAL B 1 41 ? -2.695 8.484 -1.439 1 96.06 41 VAL B O 1
ATOM 748 N N . MET B 1 42 ? -0.848 7.152 -1.49 1 94.69 42 MET B N 1
ATOM 749 C CA . MET B 1 42 ? -0.159 7.867 -0.422 1 94.69 42 MET B CA 1
ATOM 750 C C . MET B 1 42 ? 0.058 9.328 -0.799 1 94.69 42 MET B C 1
ATOM 752 O O . MET B 1 42 ? -0.156 10.227 0.019 1 94.69 42 MET B O 1
ATOM 756 N N . PHE B 1 43 ? 0.415 9.555 -1.98 1 93.69 43 PHE B N 1
ATOM 757 C CA . PHE B 1 43 ? 0.703 10.898 -2.471 1 93.69 43 PHE B CA 1
ATOM 758 C C . PHE B 1 43 ? -0.552 11.758 -2.451 1 93.69 43 PHE B C 1
ATOM 760 O O . PHE B 1 43 ? -0.506 12.922 -2.041 1 93.69 43 PHE B O 1
ATOM 767 N N . PHE B 1 44 ? -1.585 11.133 -2.895 1 93.38 44 PHE B N 1
ATOM 768 C CA . PHE B 1 44 ? -2.838 11.883 -2.957 1 93.38 44 PHE B CA 1
ATOM 769 C C . PHE B 1 44 ? -3.293 12.289 -1.562 1 93.38 44 PHE B C 1
ATOM 771 O O . PHE B 1 44 ? -3.756 13.414 -1.361 1 93.38 44 PHE B O 1
ATOM 778 N N . ILE B 1 45 ? -3.111 11.391 -0.628 1 91.81 45 ILE B N 1
ATOM 779 C CA . ILE B 1 45 ? -3.568 11.609 0.74 1 91.81 45 ILE B CA 1
ATOM 780 C C . ILE B 1 45 ? -2.701 12.68 1.407 1 91.81 45 ILE B C 1
ATOM 782 O O . ILE B 1 45 ? -3.199 13.492 2.184 1 91.81 45 ILE B O 1
ATOM 786 N N . LEU B 1 46 ? -1.423 12.711 1.095 1 87.31 46 LEU B N 1
ATOM 787 C CA . LEU B 1 46 ? -0.475 13.594 1.763 1 87.31 46 LEU B CA 1
ATOM 788 C C . LEU B 1 46 ? -0.481 14.984 1.125 1 87.31 46 LEU B C 1
ATOM 790 O O . LEU B 1 46 ? -0.336 15.992 1.819 1 87.31 46 LEU B O 1
ATOM 794 N N . PHE B 1 47 ? -0.69 15.008 -0.143 1 86.25 47 PHE B N 1
ATOM 795 C CA . PHE B 1 47 ? -0.433 16.297 -0.792 1 86.25 47 PHE B CA 1
ATOM 796 C C . PHE B 1 47 ? -1.712 16.859 -1.396 1 86.25 47 PHE B C 1
ATOM 798 O O . PHE B 1 47 ? -1.78 18.047 -1.716 1 86.25 47 PHE B O 1
ATOM 805 N N . ARG B 1 48 ? -2.545 16.047 -1.996 1 73.94 48 ARG B N 1
ATOM 806 C CA . ARG B 1 48 ? -3.641 16.609 -2.777 1 73.94 48 ARG B CA 1
ATOM 807 C C . ARG B 1 48 ? -4.906 16.734 -1.934 1 73.94 48 ARG B C 1
ATOM 809 O O . ARG B 1 48 ? -5.949 17.172 -2.432 1 73.94 48 ARG B O 1
ATOM 816 N N . THR B 1 49 ? -4.746 16.312 -0.622 1 56.84 49 THR B N 1
ATOM 817 C CA . THR B 1 49 ? -5.93 16.797 0.088 1 56.84 49 THR B CA 1
ATOM 818 C C . THR B 1 49 ? -5.602 18.031 0.914 1 56.84 49 THR B C 1
ATOM 820 O O . THR B 1 49 ? -4.453 18.234 1.312 1 56.84 49 THR B O 1
#

Nearest PDB structures (foldseek):
  8aqq-assembly2_B  TM=3.520E-01  e=3.983E+00  Microcystis aeruginosa NIES-98
  8aqq-assembly2_B  TM=3.614E-01  e=3.462E+00  Microcystis aeruginosa NIES-98

Secondary structure (DSSP, 8-state):
----TTEEEEEETTEEEEEEEPPSS--HHHHHHHHHHHHHHHHHHHH--/----TTEEEEEETTEEEEEEEPPSS--HHHHHHHHHHHHHHHHHHHH--